Protein AF-A0A5R8MUZ3-F1 (afdb_monomer)

Solvent-accessible surface area (backbone atoms only — not comparable to full-atom values): 8030 Å² total; per-residue (Å²): 140,85,87,81,70,66,82,86,53,92,78,85,87,86,81,86,70,59,70,48,75,55,84,57,86,85,48,91,70,44,59,47,67,57,62,48,91,52,34,46,80,94,51,94,53,44,46,65,59,41,50,53,37,4,41,38,39,77,76,56,85,35,52,52,65,53,35,12,62,77,68,73,48,57,52,72,60,24,48,54,25,28,53,57,45,48,62,73,76,48,69,98,63,80,80,90,66,99,71,84,84,82,83,76,86,74,86,73,81,91,78,89,76,87,74,88,79,89,77,129

Sequence (120 aa):
MFRAAGGGRRCALRWRKRRWCCDQTSCPRRTFTEQVPQIPARSRLTLRLRQAAGAVVGDGRRTVIQSARDHGVSWPIVSAAFIEHARRVLPAQPEPVTVLGIDEVRRGRPRWVLEESTGT

Secondary structure (DSSP, 8-state):
-----STTSPPP------EEE---TT-SS-EEE--BTTB-TT-SS-HHHHHHHHHHHHTS---HHHHHHHHT--HHHHHHHHHHHHHHHS-SSPPP-SS--------S-------TT---

Radius of gyration: 23.83 Å; Cα contacts (8 Å, |Δi|>4): 86; chains: 1; bounding box: 67×30×65 Å

Structure (mmCIF, N/CA/C/O backbone):
data_AF-A0A5R8MUZ3-F1
#
_entry.id   AF-A0A5R8MUZ3-F1
#
loop_
_atom_site.group_PDB
_atom_site.id
_atom_site.type_symbol
_atom_site.label_atom_id
_atom_site.label_alt_id
_atom_site.label_comp_id
_atom_site.label_asym_id
_atom_site.label_entity_id
_atom_site.label_seq_id
_atom_site.pdbx_PDB_ins_code
_atom_site.Cartn_x
_atom_site.Cartn_y
_atom_site.Cartn_z
_atom_site.occupancy
_atom_site.B_iso_or_equiv
_atom_site.auth_seq_id
_atom_site.auth_comp_id
_atom_site.auth_asym_id
_atom_site.auth_atom_id
_atom_site.pdbx_PDB_model_num
ATOM 1 N N . MET A 1 1 ? -5.362 -11.011 -15.234 1.00 32.69 1 MET A N 1
ATOM 2 C CA . MET A 1 1 ? -6.787 -10.615 -15.295 1.00 32.69 1 MET A CA 1
ATOM 3 C C . MET A 1 1 ? -7.310 -10.492 -13.867 1.00 32.69 1 MET A C 1
ATOM 5 O O . MET A 1 1 ? -7.612 -11.499 -13.255 1.00 32.69 1 MET A O 1
ATOM 9 N N . PHE A 1 2 ? -7.361 -9.283 -13.305 1.00 26.05 2 PHE A N 1
ATOM 10 C CA . PHE A 1 2 ? -8.095 -8.999 -12.065 1.00 26.05 2 PHE A CA 1
ATOM 11 C C . PHE A 1 2 ? -9.031 -7.829 -12.365 1.00 26.05 2 PHE A C 1
ATOM 13 O O . PHE A 1 2 ? -8.669 -6.660 -12.257 1.00 26.05 2 PHE A O 1
ATOM 20 N N . ARG A 1 3 ? -10.233 -8.156 -12.846 1.00 34.56 3 ARG A N 1
ATOM 21 C CA . ARG A 1 3 ? -11.354 -7.218 -12.887 1.00 34.56 3 ARG A CA 1
ATOM 22 C C . ARG A 1 3 ? -12.052 -7.314 -11.537 1.00 34.56 3 ARG A C 1
ATOM 24 O O . ARG A 1 3 ? -12.675 -8.322 -11.239 1.00 34.56 3 ARG A O 1
ATOM 31 N N . ALA A 1 4 ? -11.985 -6.251 -10.752 1.00 36.56 4 ALA A N 1
ATOM 32 C CA . ALA A 1 4 ? -12.953 -6.004 -9.693 1.00 36.56 4 ALA A CA 1
ATOM 33 C C . ALA A 1 4 ? -13.516 -4.595 -9.884 1.00 36.56 4 ALA A C 1
ATOM 35 O O . ALA A 1 4 ? -13.290 -3.693 -9.085 1.00 36.56 4 ALA A O 1
ATOM 36 N N . ALA A 1 5 ? -14.239 -4.406 -10.987 1.00 41.03 5 ALA A N 1
ATOM 37 C CA . ALA A 1 5 ? -15.201 -3.325 -11.080 1.00 41.03 5 ALA A CA 1
ATOM 38 C C . ALA A 1 5 ? -16.470 -3.806 -10.371 1.00 41.03 5 ALA A C 1
ATOM 40 O O . ALA A 1 5 ? -17.264 -4.549 -10.942 1.00 41.03 5 ALA A O 1
ATOM 41 N N . GLY A 1 6 ? -16.673 -3.387 -9.124 1.00 42.16 6 GLY A N 1
ATOM 42 C CA . GLY A 1 6 ? -18.030 -3.303 -8.597 1.00 42.16 6 GLY A CA 1
ATOM 43 C C . GLY A 1 6 ? -18.767 -2.231 -9.399 1.00 42.16 6 GLY A C 1
ATOM 44 O O . GLY A 1 6 ? -18.642 -1.054 -9.091 1.00 42.16 6 GLY A O 1
ATOM 45 N N . GLY A 1 7 ? -19.424 -2.614 -10.498 1.00 49.81 7 GLY A N 1
ATOM 46 C CA . GLY A 1 7 ? -20.367 -1.782 -11.260 1.00 49.81 7 GLY A CA 1
ATOM 47 C C . GLY A 1 7 ? -19.915 -0.367 -11.657 1.00 49.81 7 GLY A C 1
ATOM 48 O O . GLY A 1 7 ? -20.774 0.493 -11.806 1.00 49.81 7 GLY A O 1
ATOM 49 N N . GLY A 1 8 ? -18.608 -0.078 -11.750 1.00 59.62 8 GLY A N 1
ATOM 50 C CA . GLY A 1 8 ? -18.061 1.249 -12.090 1.00 59.62 8 GLY A CA 1
ATOM 51 C C . GLY A 1 8 ? -18.439 2.394 -11.134 1.00 59.62 8 GLY A C 1
ATOM 52 O O . GLY A 1 8 ? -18.085 3.546 -11.381 1.00 59.62 8 GLY A O 1
ATOM 53 N N . ARG A 1 9 ? -19.157 2.108 -10.044 1.00 67.38 9 ARG A N 1
ATOM 54 C CA . ARG A 1 9 ? -19.710 3.109 -9.131 1.00 67.38 9 ARG A CA 1
ATOM 55 C C . ARG A 1 9 ? -18.913 3.114 -7.840 1.00 67.38 9 ARG A C 1
ATOM 57 O O . ARG A 1 9 ? -18.638 2.072 -7.254 1.00 67.38 9 ARG A O 1
ATOM 64 N N . ARG A 1 10 ? -18.577 4.313 -7.365 1.00 69.62 10 ARG A N 1
ATOM 65 C CA . ARG A 1 10 ? -17.966 4.488 -6.045 1.00 69.62 10 ARG A CA 1
ATOM 66 C C . ARG A 1 10 ? -18.929 3.975 -4.973 1.00 69.62 10 ARG A C 1
ATOM 68 O O . ARG A 1 10 ? -20.033 4.497 -4.832 1.00 69.62 10 ARG A O 1
ATOM 75 N N . CYS A 1 11 ? -18.499 2.971 -4.216 1.00 76.00 11 CYS A N 1
ATOM 76 C CA . CYS A 1 11 ? -19.236 2.452 -3.068 1.00 76.00 11 CYS A CA 1
ATOM 77 C C . CYS A 1 11 ? -18.677 3.055 -1.776 1.00 76.00 11 CYS A C 1
ATOM 79 O O . CYS A 1 11 ? -17.473 2.995 -1.527 1.00 76.00 11 CYS A O 1
ATOM 81 N N . ALA A 1 12 ? -19.555 3.596 -0.933 1.00 81.62 12 ALA A N 1
ATOM 82 C CA . ALA A 1 12 ? -19.202 4.022 0.415 1.00 81.62 12 ALA A CA 1
ATOM 83 C C . ALA A 1 12 ? -19.572 2.918 1.413 1.00 81.62 12 ALA A C 1
ATOM 85 O O . ALA A 1 12 ? -20.747 2.605 1.593 1.00 81.62 12 ALA A O 1
ATOM 86 N N . LEU A 1 13 ? -18.574 2.344 2.086 1.00 83.31 13 LEU A N 1
ATOM 87 C CA . LEU A 1 13 ? -18.808 1.444 3.212 1.00 83.31 13 LEU A CA 1
ATOM 88 C C . LEU A 1 13 ? -18.984 2.275 4.486 1.00 83.31 13 LEU A C 1
ATOM 90 O O . LEU A 1 13 ? -18.043 2.922 4.948 1.00 83.31 13 LEU A O 1
ATOM 94 N N . ARG A 1 14 ? -20.179 2.239 5.078 1.00 87.00 14 ARG A N 1
ATOM 95 C CA . ARG A 1 14 ? -20.422 2.790 6.416 1.00 87.00 14 ARG A CA 1
ATOM 96 C C . ARG A 1 14 ? -20.317 1.664 7.431 1.00 87.00 14 ARG A C 1
ATOM 98 O O . ARG A 1 14 ? -21.105 0.730 7.399 1.00 87.00 14 ARG A O 1
ATOM 105 N N . TRP A 1 15 ? -19.362 1.778 8.342 1.00 84.38 15 TRP A N 1
ATOM 106 C CA . TRP A 1 15 ? -19.168 0.820 9.423 1.00 84.38 15 TRP A CA 1
ATOM 107 C C . TRP A 1 15 ? -19.423 1.499 10.770 1.00 84.38 15 TRP A C 1
ATOM 109 O O . TRP A 1 15 ? -18.915 2.594 11.023 1.00 84.38 15 TRP A O 1
ATOM 119 N N . ARG A 1 16 ? -20.159 0.832 11.662 1.00 87.12 16 ARG A N 1
ATOM 120 C CA . ARG A 1 16 ? -20.340 1.240 13.062 1.00 87.12 16 ARG A CA 1
ATOM 121 C C . ARG A 1 16 ? -19.542 0.284 13.950 1.00 87.12 16 ARG A C 1
ATOM 123 O O . ARG A 1 16 ? -19.833 -0.900 13.962 1.00 87.12 16 ARG A O 1
ATOM 130 N N . LYS A 1 17 ? -18.517 0.788 14.649 1.00 85.44 17 LYS A N 1
ATOM 131 C CA . LYS A 1 17 ? -17.713 -0.002 15.602 1.00 85.44 17 LYS A CA 1
ATOM 132 C C . LYS A 1 17 ? -18.368 0.055 16.968 1.00 85.44 17 LYS A C 1
ATOM 134 O O . LYS A 1 17 ? -18.668 1.158 17.437 1.00 85.44 17 LYS A O 1
ATOM 139 N N . ARG A 1 18 ? -18.522 -1.089 17.631 1.00 89.38 18 ARG A N 1
ATOM 140 C CA . ARG A 1 18 ? -18.865 -1.081 19.054 1.00 89.38 18 ARG A CA 1
ATOM 141 C C . ARG A 1 18 ? -17.706 -0.485 19.859 1.00 89.38 18 ARG A C 1
ATOM 143 O O . ARG A 1 18 ? -16.536 -0.748 19.576 1.00 89.38 18 ARG A O 1
ATOM 150 N N . ARG A 1 19 ? -18.033 0.343 20.851 1.00 91.69 19 ARG A N 1
ATOM 151 C CA . ARG A 1 19 ? -17.095 0.797 21.881 1.00 91.69 19 ARG A CA 1
ATOM 152 C C . ARG A 1 19 ? -17.515 0.160 23.199 1.00 91.69 19 ARG A C 1
ATOM 154 O O . ARG A 1 19 ? -18.660 0.326 23.599 1.00 91.69 19 ARG A O 1
ATOM 161 N N . TRP A 1 20 ? -16.602 -0.546 23.847 1.00 91.94 20 TRP A N 1
ATOM 162 C CA . TRP A 1 20 ? -16.791 -1.080 25.194 1.00 91.94 20 TRP A CA 1
ATOM 163 C C . TRP A 1 20 ? -16.068 -0.202 26.209 1.00 91.94 20 TRP A C 1
ATOM 165 O O . TRP A 1 20 ? -15.057 0.432 25.884 1.00 91.94 20 TRP A O 1
ATOM 175 N N . CYS A 1 21 ? -16.573 -0.189 27.435 1.00 94.12 21 CYS A N 1
ATOM 176 C CA . CYS A 1 21 ? -15.907 0.363 28.605 1.00 94.12 21 CYS A CA 1
ATOM 177 C C . CYS A 1 21 ? -15.506 -0.777 29.547 1.00 94.12 21 CYS A C 1
ATOM 179 O O . CYS A 1 21 ? -16.222 -1.766 29.662 1.00 94.12 21 CYS A O 1
ATOM 181 N N . CYS A 1 22 ? -14.347 -0.635 30.183 1.00 94.88 22 CYS A N 1
ATOM 182 C CA . CYS A 1 22 ? -13.966 -1.426 31.344 1.00 94.88 22 CYS A CA 1
ATOM 183 C C . CYS A 1 22 ? -14.207 -0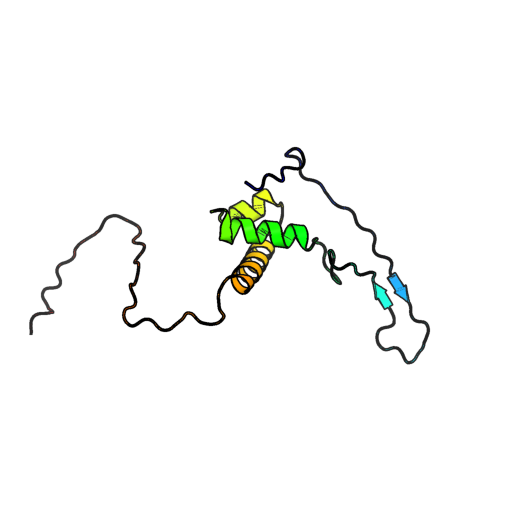.560 32.578 1.00 94.88 22 CYS A C 1
ATOM 185 O O . CYS A 1 22 ? -13.783 0.598 32.625 1.00 94.88 22 CYS A O 1
ATOM 187 N N . ASP A 1 23 ? -14.937 -1.119 33.525 1.00 95.44 23 ASP A N 1
ATOM 188 C CA . ASP A 1 23 ? -15.329 -0.530 34.803 1.00 95.44 23 ASP A CA 1
ATOM 189 C C . ASP A 1 23 ? -14.268 -0.713 35.899 1.00 95.44 23 ASP A C 1
ATOM 191 O O . ASP A 1 23 ? -14.302 -0.023 36.915 1.00 95.44 23 ASP A O 1
ATOM 195 N N . GLN A 1 24 ? -13.278 -1.576 35.677 1.00 96.56 24 GLN A N 1
ATOM 196 C CA . GLN A 1 24 ? -12.190 -1.803 36.618 1.00 96.56 24 GLN A CA 1
ATOM 197 C C . GLN A 1 24 ? -11.274 -0.574 36.741 1.00 96.56 24 GLN A C 1
ATOM 199 O O . GLN A 1 24 ? -10.640 -0.140 35.775 1.00 96.56 24 GLN A O 1
ATOM 204 N N . THR A 1 25 ? -11.146 -0.049 37.961 1.00 93.06 25 THR A N 1
ATOM 205 C CA . THR A 1 25 ? -10.373 1.168 38.278 1.00 93.06 25 THR A CA 1
ATOM 206 C C . THR A 1 25 ? -8.882 1.048 37.973 1.00 93.06 25 THR A C 1
ATOM 208 O O . THR A 1 25 ? -8.250 2.042 37.625 1.00 93.06 25 THR A O 1
ATOM 211 N N . SER A 1 26 ? -8.320 -0.161 38.040 1.00 95.50 26 SER A N 1
ATOM 212 C CA . SER A 1 26 ? -6.914 -0.422 37.712 1.00 95.50 26 SER A CA 1
ATOM 213 C C . SER A 1 26 ? -6.629 -0.532 36.210 1.00 95.50 26 SER A C 1
ATOM 215 O O . SER A 1 26 ? -5.468 -0.631 35.823 1.00 95.50 26 SER A O 1
ATOM 217 N N . CYS A 1 27 ? -7.646 -0.510 35.337 1.00 95.25 27 CYS A N 1
ATOM 218 C CA . CYS A 1 27 ? -7.444 -0.614 33.893 1.00 95.25 27 CYS A CA 1
ATOM 219 C C . CYS A 1 27 ? -6.999 0.738 33.293 1.00 95.25 27 CYS A C 1
ATOM 221 O O . CYS A 1 27 ? -7.828 1.643 33.154 1.00 95.25 27 CYS A O 1
ATOM 223 N N . PRO A 1 28 ? -5.751 0.889 32.805 1.00 93.44 28 PRO A N 1
ATOM 224 C CA . PRO A 1 28 ? -5.286 2.163 32.244 1.00 93.44 28 PRO A CA 1
ATOM 225 C C . PRO A 1 28 ? -5.970 2.517 30.913 1.00 93.44 28 PRO A C 1
ATOM 227 O O . PRO A 1 28 ? -5.991 3.673 30.497 1.00 93.44 28 PRO A O 1
ATOM 230 N N . ARG A 1 29 ? -6.534 1.524 30.212 1.00 92.50 29 ARG A N 1
ATOM 231 C CA . ARG A 1 29 ? -7.093 1.700 28.866 1.00 92.50 29 ARG A CA 1
ATOM 232 C C . ARG A 1 29 ? -8.528 2.221 28.871 1.00 92.50 29 ARG A C 1
ATOM 234 O O . ARG A 1 29 ? -8.871 2.992 27.975 1.00 92.50 29 ARG A O 1
ATOM 241 N N . ARG A 1 30 ? -9.345 1.807 29.853 1.00 93.75 30 ARG A N 1
ATOM 242 C CA . ARG A 1 30 ? -10.758 2.176 30.11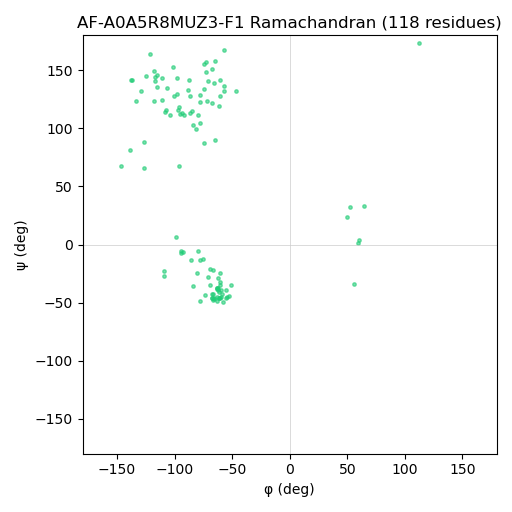6 1.00 93.75 30 ARG A CA 1
ATOM 243 C C . ARG A 1 30 ? -11.772 1.952 28.991 1.00 93.75 30 ARG A C 1
ATOM 245 O O . ARG A 1 30 ? -12.923 1.645 29.273 1.00 93.75 30 ARG A O 1
ATOM 252 N N . THR A 1 31 ? -11.400 2.111 27.722 1.00 92.12 31 THR A N 1
ATOM 253 C CA . THR A 1 31 ? -12.284 1.922 26.574 1.00 92.12 31 THR A CA 1
ATOM 254 C C . THR A 1 31 ? -11.611 1.162 25.441 1.00 92.12 31 THR A C 1
ATOM 256 O O . THR A 1 31 ? -10.439 1.365 25.117 1.00 92.12 31 THR A O 1
ATOM 259 N N . PHE A 1 32 ? -12.390 0.294 24.809 1.00 89.00 32 PHE A N 1
ATOM 260 C CA . PHE A 1 32 ? -11.965 -0.578 23.724 1.00 89.00 32 PHE A CA 1
ATOM 261 C C . PHE A 1 32 ? -12.887 -0.344 22.538 1.00 89.00 32 PHE A C 1
ATOM 263 O O . PHE A 1 32 ? -14.070 -0.068 22.710 1.00 89.00 32 PHE A O 1
ATOM 270 N N . THR A 1 33 ? -12.353 -0.424 21.327 1.00 88.94 33 THR A N 1
ATOM 271 C CA . THR A 1 33 ? -13.159 -0.348 20.105 1.00 88.94 33 THR A CA 1
ATOM 272 C C . THR A 1 33 ? -13.044 -1.654 19.357 1.00 88.94 33 THR A C 1
ATOM 274 O O . THR A 1 33 ? -11.980 -2.272 19.356 1.00 88.94 33 THR A O 1
ATOM 277 N N . GLU A 1 34 ? -14.145 -2.053 18.735 1.00 87.44 34 GLU A N 1
ATOM 278 C CA . GLU A 1 34 ? -14.220 -3.230 17.885 1.00 87.44 34 GLU A CA 1
ATOM 279 C C . GLU A 1 34 ? -13.205 -3.145 16.755 1.00 87.44 34 GLU A C 1
ATOM 281 O O . GLU A 1 34 ? -13.063 -2.120 16.076 1.00 87.44 34 GLU A O 1
ATOM 286 N N . GLN A 1 35 ? -12.484 -4.245 16.578 1.00 88.25 35 GLN A N 1
ATOM 287 C CA . GLN A 1 35 ? -11.501 -4.406 15.529 1.00 88.25 35 GLN A CA 1
ATOM 288 C C . GLN A 1 35 ? -11.794 -5.705 14.814 1.00 88.25 35 GLN A C 1
ATOM 290 O O . GLN A 1 35 ? -11.956 -6.751 15.432 1.00 88.25 35 GLN A O 1
ATOM 295 N N . VAL A 1 36 ? -11.818 -5.613 13.496 1.00 89.38 36 VAL A N 1
ATOM 296 C CA . VAL A 1 36 ? -11.791 -6.771 12.618 1.00 89.38 36 VAL A CA 1
ATOM 297 C C . VAL A 1 36 ? -10.516 -6.671 11.789 1.00 89.38 36 VAL A C 1
ATOM 299 O O . VAL A 1 36 ? -10.095 -5.547 11.493 1.00 89.38 36 VAL A O 1
ATOM 302 N N . PRO A 1 37 ? -9.897 -7.790 11.376 1.00 89.56 37 PRO A N 1
ATOM 303 C CA . PRO A 1 37 ? -8.635 -7.758 10.632 1.00 89.56 37 PRO A CA 1
ATOM 304 C C . PRO A 1 37 ? -8.659 -6.822 9.412 1.00 89.56 37 PRO A C 1
ATOM 306 O O . PRO A 1 37 ? -7.690 -6.126 9.123 1.00 89.56 37 PRO A O 1
ATOM 309 N N . GLN A 1 38 ? -9.807 -6.727 8.732 1.00 90.88 38 GLN A N 1
ATOM 310 C CA . GLN A 1 38 ? -9.986 -5.859 7.566 1.00 90.88 38 GLN A CA 1
ATOM 311 C C . GLN A 1 38 ? -10.182 -4.372 7.894 1.00 90.88 38 GLN A C 1
ATOM 313 O O . GLN A 1 38 ? -10.106 -3.546 6.987 1.00 90.88 38 GLN A O 1
ATOM 318 N N . ILE A 1 39 ? -10.438 -3.996 9.148 1.00 89.31 39 ILE A N 1
ATOM 319 C CA . ILE A 1 39 ? -10.603 -2.600 9.575 1.00 89.31 39 ILE A CA 1
ATOM 320 C C . ILE A 1 39 ? -9.892 -2.401 10.925 1.00 89.31 39 ILE A C 1
ATOM 322 O O . ILE A 1 39 ? -10.552 -2.378 11.973 1.00 89.31 39 ILE A O 1
ATOM 326 N N . PRO A 1 40 ? -8.559 -2.206 10.911 1.00 83.38 40 PRO A N 1
ATOM 327 C CA . PRO A 1 40 ? -7.761 -2.055 12.125 1.00 83.38 40 PRO A CA 1
ATOM 328 C C . PRO A 1 40 ? -8.219 -0.908 13.036 1.00 83.38 40 PRO A C 1
ATOM 330 O O . PRO A 1 40 ? -9.006 -0.028 12.647 1.00 83.38 40 PRO A O 1
ATOM 333 N N . ALA A 1 41 ? -7.692 -0.894 14.263 1.00 83.81 41 ALA A N 1
ATOM 334 C CA . ALA A 1 41 ? -7.917 0.176 15.232 1.00 83.81 41 ALA A CA 1
ATOM 335 C C . ALA A 1 41 ? -7.745 1.560 14.591 1.00 83.81 41 ALA A C 1
ATOM 337 O O . ALA A 1 41 ? -6.755 1.816 13.910 1.00 83.81 41 ALA A O 1
ATOM 338 N N . ARG A 1 42 ? -8.706 2.464 14.824 1.00 80.25 42 ARG A N 1
ATOM 339 C CA . ARG A 1 42 ? -8.688 3.859 14.332 1.00 80.25 42 ARG A CA 1
ATOM 340 C C . ARG A 1 42 ? -8.624 4.032 12.802 1.00 80.25 42 ARG A C 1
ATOM 342 O O . ARG A 1 42 ? -8.641 5.165 12.330 1.00 80.25 42 ARG A O 1
ATOM 349 N N . SER A 1 43 ? -8.613 2.953 12.014 1.00 87.31 43 SER A N 1
ATOM 350 C CA . SER A 1 43 ? -8.632 3.050 10.555 1.00 87.31 43 SER A CA 1
ATOM 351 C C . SER A 1 43 ? -10.020 3.435 10.050 1.00 87.31 43 SER A C 1
ATOM 353 O O . SER A 1 43 ? -11.029 2.849 10.454 1.00 87.31 43 SER A O 1
ATOM 355 N N . ARG A 1 44 ? -10.046 4.395 9.122 1.00 87.94 44 ARG A N 1
ATOM 356 C CA . ARG A 1 44 ? -11.224 4.765 8.318 1.00 87.94 44 ARG A CA 1
ATOM 357 C C . ARG A 1 44 ? -11.277 4.024 6.980 1.00 87.94 44 ARG A C 1
ATOM 359 O O . ARG A 1 44 ? -12.248 4.166 6.248 1.00 87.94 44 ARG A O 1
ATOM 366 N N . LEU A 1 45 ? -10.232 3.264 6.655 1.00 90.81 45 LEU A N 1
ATOM 367 C CA . LEU A 1 45 ? -10.105 2.513 5.412 1.00 90.81 45 LEU A CA 1
ATOM 368 C C . LEU A 1 45 ? -10.081 1.021 5.703 1.00 90.81 45 LEU A C 1
ATOM 370 O O . LEU A 1 45 ? -9.510 0.582 6.706 1.00 90.81 45 LEU A O 1
ATOM 374 N N . THR A 1 46 ? -10.648 0.247 4.786 1.00 92.50 46 THR A N 1
ATOM 375 C CA . THR A 1 46 ? -10.459 -1.198 4.806 1.00 92.50 46 THR A CA 1
ATOM 376 C C . THR A 1 46 ? -9.039 -1.540 4.360 1.00 92.50 46 THR A C 1
ATOM 378 O O . THR A 1 46 ? -8.443 -0.848 3.526 1.00 92.50 46 THR A O 1
ATOM 381 N N . LEU A 1 47 ? -8.491 -2.624 4.903 1.00 94.19 47 LEU A N 1
ATOM 382 C CA . LEU A 1 47 ? -7.202 -3.156 4.479 1.00 94.19 47 LEU A CA 1
ATOM 383 C C . LEU A 1 47 ? -7.260 -3.558 2.999 1.00 94.19 47 LEU A C 1
ATOM 385 O O . LEU A 1 47 ? -6.362 -3.188 2.249 1.00 94.19 47 LEU A O 1
ATOM 389 N N . ARG A 1 48 ? -8.362 -4.173 2.552 1.00 94.69 48 ARG A N 1
ATOM 390 C CA . ARG A 1 48 ? -8.609 -4.474 1.133 1.00 94.69 48 ARG A CA 1
ATOM 391 C C . ARG A 1 48 ? -8.501 -3.245 0.218 1.00 94.69 48 ARG A C 1
ATOM 393 O O . ARG A 1 48 ? -7.859 -3.333 -0.823 1.00 94.69 48 ARG A O 1
ATOM 400 N N . LEU A 1 49 ? -9.092 -2.103 0.593 1.00 94.56 49 LEU A N 1
ATOM 401 C CA . LEU A 1 49 ? -8.985 -0.864 -0.193 1.00 94.56 49 LEU A CA 1
ATOM 402 C C . LEU A 1 49 ? -7.535 -0.375 -0.262 1.00 94.56 49 LEU A C 1
ATOM 404 O O . LEU A 1 49 ? -7.056 -0.024 -1.337 1.00 94.56 49 LEU A O 1
ATOM 408 N N . ARG A 1 50 ? -6.822 -0.383 0.873 1.00 95.69 50 ARG A N 1
ATOM 409 C CA . ARG A 1 50 ? -5.404 0.007 0.916 1.00 95.69 50 ARG A CA 1
ATOM 410 C C . ARG A 1 50 ? -4.546 -0.913 0.046 1.00 95.69 50 ARG A C 1
ATOM 412 O O . ARG A 1 50 ? -3.739 -0.424 -0.733 1.00 95.69 50 ARG A O 1
ATOM 419 N N . GLN A 1 51 ? -4.739 -2.226 0.147 1.00 96.00 51 GLN A N 1
ATOM 420 C CA . GLN A 1 51 ? -4.010 -3.218 -0.645 1.00 96.00 51 GLN A CA 1
ATOM 421 C C . GLN A 1 51 ? -4.247 -3.029 -2.146 1.00 96.00 51 GLN A C 1
ATOM 423 O O . GLN A 1 51 ? -3.277 -2.993 -2.898 1.00 96.00 51 GLN A O 1
ATOM 428 N N . ALA A 1 52 ? -5.502 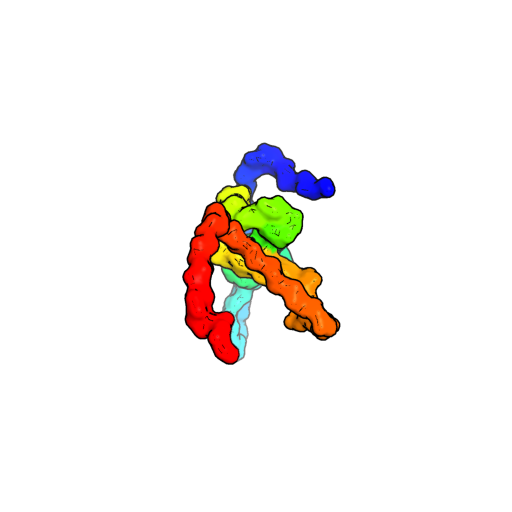-2.840 -2.568 1.00 95.62 52 ALA A N 1
ATOM 429 C CA . ALA A 1 52 ? -5.839 -2.590 -3.968 1.00 95.62 52 ALA A CA 1
ATOM 430 C C . ALA A 1 52 ? -5.184 -1.304 -4.498 1.00 95.62 52 ALA A C 1
ATOM 432 O O . ALA A 1 52 ? -4.561 -1.328 -5.558 1.00 95.62 52 ALA A O 1
ATOM 433 N N . ALA A 1 53 ? -5.248 -0.211 -3.728 1.00 96.44 53 ALA A N 1
ATOM 434 C CA . ALA A 1 53 ? -4.661 1.070 -4.117 1.00 96.44 53 ALA A CA 1
ATOM 435 C C . ALA A 1 53 ? -3.131 1.006 -4.283 1.00 96.44 53 ALA A C 1
ATOM 437 O O . ALA A 1 53 ? -2.593 1.640 -5.191 1.00 96.44 53 ALA A O 1
ATOM 438 N N . GLY A 1 54 ? -2.433 0.241 -3.435 1.00 97.38 54 GLY A N 1
ATOM 439 C CA . GLY A 1 54 ? -0.987 0.024 -3.551 1.00 97.38 54 GLY A CA 1
ATOM 440 C C . GLY A 1 54 ? -0.608 -0.913 -4.702 1.00 97.38 54 GLY A C 1
ATOM 441 O O . GLY A 1 54 ? 0.305 -0.605 -5.464 1.00 97.38 54 GLY A O 1
ATOM 442 N N . ALA A 1 55 ? -1.338 -2.020 -4.869 1.00 96.69 55 ALA A N 1
ATOM 443 C CA . ALA A 1 55 ? -1.040 -3.031 -5.886 1.00 96.69 55 ALA A CA 1
ATOM 444 C C . ALA A 1 55 ? -1.157 -2.489 -7.316 1.00 96.69 55 ALA A C 1
ATOM 446 O O . ALA A 1 55 ? -0.319 -2.783 -8.156 1.00 96.69 55 ALA A O 1
ATOM 447 N N . VAL A 1 56 ? -2.137 -1.626 -7.613 1.00 96.31 56 VAL A N 1
ATOM 448 C CA . VAL A 1 56 ? -2.236 -1.038 -8.964 1.00 96.31 56 VAL A CA 1
ATOM 449 C C . VAL A 1 56 ? -1.067 -0.106 -9.308 1.00 96.31 56 VAL A C 1
ATOM 451 O O . VAL A 1 56 ? -0.805 0.118 -10.489 1.00 96.31 56 VAL A O 1
ATOM 454 N N . VAL A 1 57 ? -0.370 0.435 -8.304 1.00 97.00 57 VAL A N 1
ATOM 455 C CA . VAL A 1 57 ? 0.853 1.220 -8.519 1.00 97.00 57 VAL A CA 1
ATOM 456 C C . VAL A 1 57 ? 2.032 0.287 -8.790 1.00 97.00 57 VAL A C 1
ATOM 458 O O . VAL A 1 57 ? 2.728 0.493 -9.777 1.00 97.00 57 VAL A O 1
ATOM 461 N N . GLY A 1 58 ? 2.218 -0.747 -7.960 1.00 94.62 58 GLY A N 1
ATOM 462 C CA . GLY A 1 58 ? 3.314 -1.715 -8.112 1.00 94.62 58 GLY A CA 1
ATOM 463 C C . GLY A 1 58 ? 3.207 -2.571 -9.375 1.00 94.62 58 GLY A C 1
ATOM 464 O O . GLY A 1 58 ? 4.162 -2.662 -10.138 1.00 94.62 58 GLY A O 1
ATOM 465 N N . ASP A 1 59 ? 2.020 -3.112 -9.643 1.00 94.25 59 ASP A N 1
ATOM 466 C CA . ASP A 1 59 ? 1.804 -4.122 -10.688 1.00 94.25 59 ASP A CA 1
ATOM 467 C C . ASP A 1 59 ? 1.024 -3.574 -11.896 1.00 94.25 59 ASP A C 1
ATOM 469 O O . ASP A 1 59 ? 1.062 -4.118 -13.001 1.00 94.25 59 ASP A O 1
ATOM 473 N N . GLY A 1 60 ? 0.254 -2.500 -11.695 1.00 90.25 60 GLY A N 1
ATOM 474 C CA . GLY A 1 60 ? -0.777 -2.044 -12.635 1.00 90.25 60 GLY A CA 1
ATOM 475 C C . GLY A 1 60 ? -0.372 -0.902 -13.568 1.00 90.25 60 GLY A C 1
ATOM 476 O O . GLY A 1 60 ? -1.235 -0.379 -14.280 1.00 90.25 60 GLY A O 1
ATOM 477 N N . ARG A 1 61 ? 0.904 -0.483 -13.569 1.00 90.06 61 ARG A N 1
ATOM 478 C CA . ARG A 1 61 ? 1.412 0.678 -14.336 1.00 90.06 61 ARG A CA 1
ATOM 479 C C . ARG A 1 61 ? 0.603 1.963 -14.096 1.00 90.06 61 ARG A C 1
ATOM 481 O O . ARG A 1 61 ? 0.413 2.769 -15.009 1.00 90.06 61 ARG A O 1
ATOM 488 N N . ARG A 1 62 ? 0.064 2.149 -12.889 1.00 95.25 62 ARG A N 1
ATOM 489 C CA . ARG A 1 62 ? -0.620 3.389 -12.494 1.00 95.25 62 ARG A CA 1
ATOM 490 C C . ARG A 1 62 ? 0.320 4.278 -11.707 1.00 95.25 62 ARG A C 1
ATOM 492 O O . ARG A 1 62 ? 1.091 3.810 -10.877 1.00 95.25 62 ARG A O 1
ATOM 499 N N . THR A 1 63 ? 0.199 5.585 -11.910 1.00 97.38 63 THR A N 1
ATOM 500 C CA . THR A 1 63 ? 0.848 6.539 -11.007 1.00 97.38 63 THR A CA 1
ATOM 501 C C . THR A 1 63 ? 0.110 6.581 -9.668 1.00 97.38 63 THR A C 1
ATOM 503 O O . THR A 1 63 ? -1.091 6.305 -9.590 1.00 97.38 63 THR A O 1
ATOM 506 N N . VAL A 1 64 ? 0.799 7.000 -8.604 1.00 97.88 64 VAL A N 1
ATOM 507 C CA . VAL A 1 64 ? 0.186 7.190 -7.275 1.00 97.88 64 VAL A CA 1
ATOM 508 C C . VAL A 1 64 ? -1.016 8.145 -7.349 1.00 97.88 64 VAL A C 1
ATOM 510 O O . VAL A 1 64 ? -2.048 7.893 -6.733 1.00 97.88 64 VAL A O 1
ATOM 513 N N . ILE A 1 65 ? -0.918 9.213 -8.152 1.00 98.00 65 ILE A N 1
ATOM 514 C CA . ILE A 1 65 ? -2.005 10.188 -8.348 1.00 98.00 65 ILE A CA 1
ATOM 515 C C . ILE A 1 65 ? -3.201 9.553 -9.067 1.00 98.00 65 ILE A C 1
ATOM 517 O O . ILE A 1 65 ? -4.342 9.803 -8.680 1.00 98.00 65 ILE A O 1
ATOM 521 N N . GLN A 1 66 ? -2.968 8.740 -10.101 1.00 97.06 66 GLN A N 1
ATOM 522 C CA . GLN A 1 66 ? -4.052 8.026 -10.784 1.00 97.06 66 GLN A CA 1
ATOM 523 C C . GLN A 1 66 ? -4.747 7.052 -9.832 1.00 97.06 66 GLN A C 1
ATOM 525 O O . GLN A 1 66 ? -5.961 7.124 -9.684 1.00 97.06 66 GLN A O 1
ATOM 530 N N . SER A 1 67 ? -3.988 6.231 -9.101 1.00 97.31 67 SER A N 1
ATOM 531 C CA . SER A 1 67 ? -4.560 5.298 -8.122 1.00 97.31 67 SER A CA 1
ATOM 532 C C . SER A 1 67 ? -5.362 6.018 -7.027 1.00 97.31 67 SER A C 1
ATOM 534 O O . SER A 1 67 ? -6.449 5.565 -6.665 1.00 97.31 67 SER A O 1
ATOM 536 N N . ALA A 1 68 ? -4.888 7.176 -6.554 1.00 96.81 68 ALA A N 1
ATOM 537 C CA . ALA A 1 68 ? -5.606 8.016 -5.595 1.00 96.81 68 ALA A CA 1
ATOM 538 C C . ALA A 1 68 ? -6.972 8.475 -6.132 1.00 96.81 68 ALA A C 1
ATOM 540 O O . ALA A 1 68 ? -7.980 8.368 -5.430 1.00 96.81 68 ALA A O 1
ATOM 541 N N . ARG A 1 69 ? -7.025 8.921 -7.395 1.00 95.12 69 ARG A N 1
ATOM 542 C CA . ARG A 1 69 ? -8.274 9.313 -8.070 1.00 95.12 69 ARG A CA 1
ATOM 543 C C . ARG A 1 69 ? -9.211 8.124 -8.273 1.00 95.12 69 ARG A C 1
ATOM 545 O O . ARG A 1 69 ? -10.391 8.233 -7.938 1.00 95.12 69 ARG A O 1
ATOM 552 N N . ASP A 1 70 ? -8.682 7.003 -8.755 1.00 93.31 70 ASP A N 1
ATOM 553 C CA . ASP A 1 70 ? -9.452 5.788 -9.044 1.00 93.31 70 ASP A CA 1
ATOM 554 C C . ASP A 1 70 ? -10.105 5.220 -7.770 1.00 93.31 70 ASP A C 1
ATOM 556 O O . ASP A 1 70 ? -11.264 4.804 -7.789 1.00 93.31 70 ASP A O 1
ATOM 560 N N . HIS A 1 71 ? -9.393 5.268 -6.639 1.00 92.62 71 HIS A N 1
ATOM 561 C CA . HIS A 1 71 ? -9.857 4.742 -5.350 1.00 92.62 71 HIS A CA 1
ATOM 562 C C . HIS A 1 71 ? -10.525 5.789 -4.443 1.00 92.62 71 HIS A C 1
ATOM 564 O O . HIS A 1 71 ? -11.034 5.434 -3.379 1.00 92.62 71 HIS A O 1
ATOM 570 N N . GLY A 1 72 ? -10.535 7.070 -4.829 1.00 93.25 72 GLY A N 1
ATOM 571 C CA . GLY A 1 72 ? -11.137 8.151 -4.041 1.00 93.25 72 GLY A CA 1
ATOM 572 C C . GLY A 1 72 ? -10.454 8.398 -2.690 1.00 93.25 72 GLY A C 1
ATOM 573 O O . GLY A 1 72 ? -11.120 8.749 -1.717 1.00 93.25 72 GLY A O 1
ATOM 574 N N . VAL A 1 73 ? -9.138 8.192 -2.611 1.00 93.88 73 VAL A N 1
ATOM 575 C CA . VAL A 1 73 ? -8.326 8.415 -1.402 1.00 93.88 73 VAL A CA 1
ATOM 576 C C . VAL A 1 73 ? -7.224 9.433 -1.680 1.00 93.88 73 VAL A C 1
ATOM 578 O O . VAL A 1 73 ? -6.915 9.735 -2.828 1.00 93.88 73 VAL A O 1
ATOM 581 N N . SER A 1 74 ? -6.620 9.994 -0.634 1.00 96.44 74 SER A N 1
ATOM 582 C CA . SER A 1 74 ? -5.558 10.984 -0.805 1.00 96.44 74 SER A CA 1
ATOM 583 C C . SER A 1 74 ? -4.236 10.346 -1.241 1.00 96.44 74 SER A C 1
ATOM 585 O O . SER A 1 74 ? -3.948 9.183 -0.951 1.00 96.44 74 SER A O 1
ATOM 587 N N . TRP A 1 75 ? -3.392 11.140 -1.900 1.00 97.75 75 TRP A N 1
ATOM 588 C CA . TRP A 1 75 ? -2.064 10.711 -2.340 1.00 97.75 75 TRP A CA 1
ATOM 589 C C . TRP A 1 75 ? -1.204 10.093 -1.216 1.00 97.75 75 TRP A C 1
ATOM 591 O O . TRP A 1 75 ? -0.661 9.011 -1.446 1.00 97.75 75 TRP A O 1
ATOM 601 N N . PRO A 1 76 ? -1.126 10.658 0.015 1.00 98.19 76 PRO A N 1
ATOM 602 C CA . PRO A 1 76 ? -0.322 10.064 1.090 1.00 98.19 76 PRO A CA 1
ATOM 603 C C . PRO A 1 76 ? -0.768 8.651 1.478 1.00 98.19 76 PRO A C 1
ATOM 605 O O . PRO A 1 7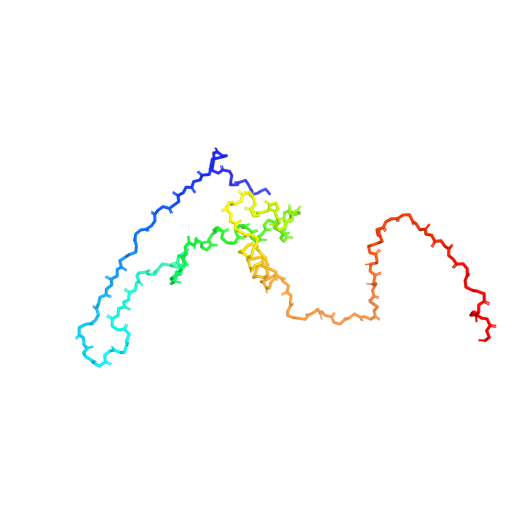6 ? 0.053 7.810 1.836 1.00 98.19 76 PRO A O 1
ATOM 608 N N . ILE A 1 77 ? -2.071 8.365 1.379 1.00 97.00 77 ILE A N 1
ATOM 609 C CA . ILE A 1 77 ? -2.624 7.041 1.679 1.00 97.00 77 ILE A CA 1
ATOM 610 C C . ILE A 1 77 ? -2.146 6.024 0.647 1.00 97.00 77 ILE A C 1
ATOM 612 O O . ILE A 1 77 ? -1.722 4.933 1.030 1.00 97.00 77 ILE A O 1
ATOM 616 N N . VAL A 1 78 ? -2.203 6.380 -0.638 1.00 98.19 78 VAL A N 1
ATOM 617 C CA . VAL A 1 78 ? -1.744 5.505 -1.724 1.00 98.19 78 VAL A CA 1
ATOM 618 C C . VAL A 1 78 ? -0.236 5.321 -1.673 1.00 98.19 78 VAL A C 1
ATOM 620 O O . VAL A 1 78 ? 0.222 4.194 -1.790 1.00 98.19 78 VAL A O 1
ATOM 623 N N . SER A 1 79 ? 0.528 6.388 -1.433 1.00 98.25 79 SER A N 1
ATOM 624 C CA . SER A 1 79 ? 1.988 6.313 -1.309 1.00 98.25 79 SER A CA 1
ATOM 625 C C . SER A 1 79 ? 2.406 5.351 -0.191 1.00 98.25 79 SER A C 1
ATOM 627 O O . SER A 1 79 ? 3.156 4.405 -0.427 1.00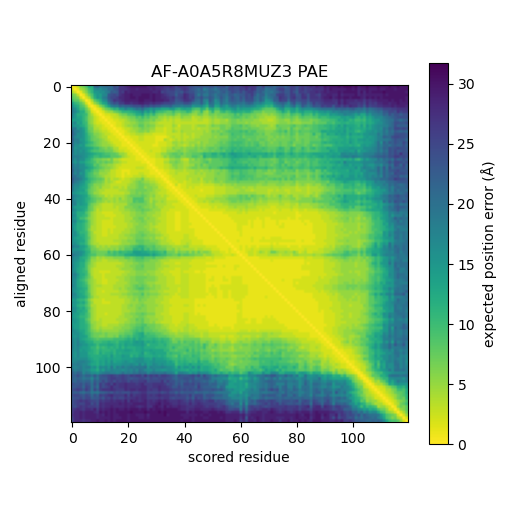 98.25 79 SER A O 1
ATOM 629 N N . ALA A 1 80 ? 1.816 5.484 1.002 1.00 97.81 80 ALA A N 1
ATOM 630 C CA . ALA A 1 80 ? 2.069 4.557 2.104 1.00 97.81 80 ALA A CA 1
ATOM 631 C C . ALA A 1 80 ? 1.625 3.117 1.786 1.00 97.81 80 ALA A C 1
ATOM 633 O O . ALA A 1 80 ? 2.287 2.160 2.182 1.00 97.81 80 ALA A O 1
ATOM 634 N N . ALA A 1 81 ? 0.503 2.943 1.083 1.00 97.19 81 ALA A N 1
ATOM 635 C CA . ALA A 1 81 ? 0.032 1.624 0.671 1.00 97.19 81 ALA A CA 1
ATOM 636 C C . ALA A 1 81 ? 0.929 0.976 -0.395 1.00 97.19 81 ALA A C 1
ATOM 638 O O . ALA A 1 81 ? 1.109 -0.240 -0.376 1.00 97.19 81 ALA A O 1
ATOM 639 N N . PHE A 1 82 ? 1.492 1.774 -1.301 1.00 97.81 82 PHE A N 1
ATOM 640 C CA . PHE A 1 82 ? 2.457 1.327 -2.295 1.00 97.81 82 PHE A CA 1
ATOM 641 C C . PHE A 1 82 ? 3.771 0.903 -1.635 1.00 97.81 82 PHE A C 1
ATOM 643 O O . PHE A 1 82 ? 4.238 -0.192 -1.916 1.00 97.81 82 PHE A O 1
ATOM 650 N N . ILE A 1 83 ? 4.312 1.693 -0.699 1.00 97.56 83 ILE A N 1
ATOM 651 C CA . ILE A 1 83 ? 5.511 1.316 0.072 1.00 97.56 83 ILE A CA 1
ATOM 652 C C . ILE A 1 83 ? 5.299 -0.028 0.780 1.00 97.56 83 ILE A C 1
ATOM 654 O O . ILE A 1 83 ? 6.145 -0.914 0.706 1.00 97.56 83 ILE A O 1
ATOM 658 N N . GLU A 1 84 ? 4.151 -0.201 1.434 1.00 96.38 84 GLU A N 1
ATOM 659 C CA . GLU A 1 84 ? 3.794 -1.456 2.099 1.00 96.38 84 GLU A CA 1
ATOM 660 C C . GLU A 1 84 ? 3.653 -2.626 1.114 1.00 96.38 84 GLU A C 1
ATOM 662 O O . GLU A 1 84 ? 4.034 -3.751 1.419 1.00 96.38 84 GLU A O 1
ATOM 667 N N . HIS A 1 85 ? 3.108 -2.382 -0.079 1.00 96.62 85 HIS A N 1
ATOM 668 C CA . HIS A 1 85 ? 3.037 -3.397 -1.124 1.00 96.62 85 HIS A CA 1
ATOM 669 C C . HIS A 1 85 ? 4.437 -3.776 -1.635 1.00 96.62 85 HIS A C 1
ATOM 671 O O . HIS A 1 85 ? 4.751 -4.962 -1.674 1.00 96.62 85 HIS A O 1
ATOM 677 N N . ALA A 1 86 ? 5.288 -2.793 -1.939 1.00 95.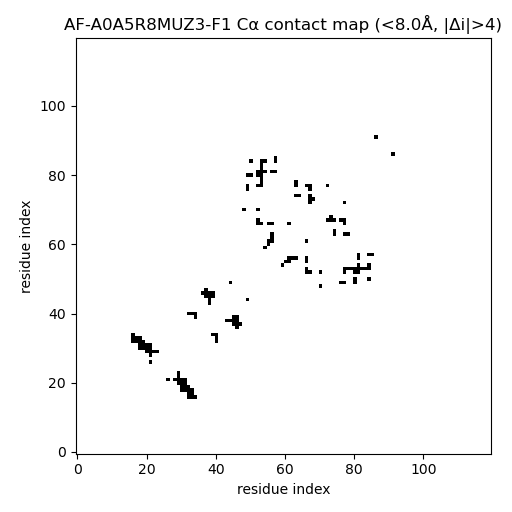50 86 ALA A N 1
ATOM 678 C CA . ALA A 1 86 ? 6.655 -3.000 -2.410 1.00 95.50 86 ALA A CA 1
ATOM 679 C C . ALA A 1 86 ? 7.495 -3.795 -1.397 1.00 95.50 86 ALA A C 1
ATOM 681 O O . ALA A 1 86 ? 8.165 -4.749 -1.775 1.00 95.50 86 ALA A O 1
ATOM 682 N N . ARG A 1 87 ? 7.385 -3.485 -0.098 1.00 95.62 87 ARG A N 1
ATOM 683 C CA . ARG A 1 87 ? 8.079 -4.219 0.979 1.00 95.62 87 ARG A CA 1
ATOM 684 C C . ARG A 1 87 ? 7.717 -5.700 1.076 1.00 95.62 87 ARG A C 1
ATOM 686 O O . ARG A 1 87 ? 8.497 -6.464 1.624 1.00 95.62 87 ARG A O 1
ATOM 693 N N . ARG A 1 88 ? 6.535 -6.106 0.602 1.00 93.44 88 ARG A N 1
ATOM 694 C CA . ARG A 1 88 ? 6.132 -7.521 0.616 1.00 93.44 88 ARG A CA 1
ATOM 695 C C . ARG A 1 88 ? 6.718 -8.327 -0.535 1.00 93.44 88 ARG A C 1
ATOM 697 O O . ARG A 1 88 ? 6.767 -9.545 -0.424 1.00 93.44 88 ARG A O 1
ATOM 704 N N . VAL A 1 89 ? 7.069 -7.672 -1.639 1.00 90.25 89 VAL A N 1
ATOM 705 C CA . VAL A 1 89 ? 7.495 -8.348 -2.875 1.00 90.25 89 VAL A CA 1
ATOM 706 C C . VAL A 1 89 ? 8.981 -8.167 -3.157 1.00 90.25 89 VAL A C 1
ATOM 708 O O . VAL A 1 89 ? 9.583 -9.023 -3.795 1.00 90.25 89 VAL A O 1
ATOM 711 N N . LEU A 1 90 ? 9.574 -7.070 -2.686 1.00 91.50 90 LEU A N 1
ATOM 712 C CA . LEU A 1 90 ? 11.000 -6.813 -2.812 1.00 91.50 90 LEU A CA 1
ATOM 713 C C . LEU A 1 90 ? 11.756 -7.440 -1.636 1.00 91.50 90 LEU A C 1
ATOM 715 O O . LEU A 1 90 ? 11.275 -7.372 -0.500 1.00 91.50 90 LEU A O 1
ATOM 719 N N . PRO A 1 91 ? 12.949 -8.010 -1.878 1.00 92.19 91 PRO A N 1
ATOM 720 C CA . PRO A 1 91 ? 13.818 -8.433 -0.794 1.00 92.19 91 PRO A CA 1
ATOM 721 C C . PRO A 1 91 ? 14.293 -7.214 0.008 1.00 92.19 91 PRO A C 1
ATOM 723 O O . PRO A 1 91 ? 14.317 -6.088 -0.494 1.00 92.19 91 PRO A O 1
ATOM 726 N N . ALA A 1 92 ? 14.695 -7.440 1.262 1.00 90.69 92 ALA A N 1
ATOM 727 C CA . ALA A 1 92 ? 15.237 -6.376 2.107 1.00 90.69 92 ALA A CA 1
ATOM 728 C C . ALA A 1 92 ? 16.512 -5.762 1.508 1.00 90.69 92 ALA A C 1
ATOM 730 O O . ALA A 1 92 ? 16.718 -4.559 1.633 1.00 90.69 92 ALA A O 1
ATOM 731 N N . GLN A 1 93 ? 17.326 -6.593 0.851 1.00 89.69 93 GLN A N 1
ATOM 732 C CA . GLN A 1 93 ? 18.482 -6.195 0.058 1.00 89.69 93 GLN A CA 1
ATOM 733 C C . GLN A 1 93 ? 18.512 -7.010 -1.240 1.00 89.69 93 GLN A C 1
ATOM 735 O O . GLN A 1 93 ? 18.172 -8.194 -1.205 1.00 89.69 93 GLN A O 1
ATOM 740 N N . PRO A 1 94 ? 18.890 -6.407 -2.379 1.00 87.88 94 PRO A N 1
ATOM 741 C CA . PRO A 1 94 ? 19.126 -7.159 -3.602 1.00 87.88 94 PRO A CA 1
ATOM 742 C C . PRO A 1 94 ? 20.364 -8.051 -3.450 1.00 87.88 94 PRO A C 1
ATOM 744 O O . PRO A 1 94 ? 21.295 -7.711 -2.718 1.00 87.88 94 PRO A O 1
ATOM 747 N N . GLU A 1 95 ? 20.384 -9.170 -4.171 1.00 90.94 95 GLU A N 1
ATOM 748 C CA . GLU A 1 95 ? 21.575 -10.014 -4.261 1.00 90.94 95 GLU A CA 1
ATOM 749 C C . GLU A 1 95 ? 22.750 -9.224 -4.865 1.00 90.94 95 GLU A C 1
ATOM 751 O O . GLU A 1 95 ? 22.537 -8.424 -5.786 1.00 90.94 95 GLU A O 1
ATOM 756 N N . PRO A 1 96 ? 23.988 -9.425 -4.379 1.00 91.19 96 PRO A N 1
ATOM 757 C CA . PRO A 1 96 ? 25.162 -8.791 -4.960 1.00 91.19 96 PRO A CA 1
ATOM 758 C C . PRO A 1 96 ? 25.304 -9.130 -6.447 1.00 91.19 96 PRO A C 1
ATOM 760 O O . PRO A 1 96 ? 25.173 -10.284 -6.852 1.00 91.19 96 PRO A O 1
ATOM 763 N N . VAL A 1 97 ? 25.625 -8.123 -7.260 1.00 90.25 97 VAL A N 1
ATOM 764 C CA . VAL A 1 97 ? 25.891 -8.290 -8.694 1.00 90.25 97 VAL A CA 1
ATOM 765 C C . VAL A 1 97 ? 27.328 -7.898 -9.011 1.00 90.25 97 VAL A C 1
ATOM 767 O O . VAL A 1 97 ? 27.844 -6.918 -8.479 1.00 90.25 97 VAL A O 1
ATOM 770 N N . THR A 1 98 ? 27.984 -8.652 -9.895 1.00 94.06 98 THR A N 1
ATOM 771 C CA . THR A 1 98 ? 29.357 -8.353 -10.347 1.00 94.06 98 THR A CA 1
ATOM 772 C C . THR A 1 98 ? 29.408 -7.118 -11.248 1.00 94.06 98 THR A C 1
ATOM 774 O O . THR A 1 98 ? 30.419 -6.425 -11.298 1.00 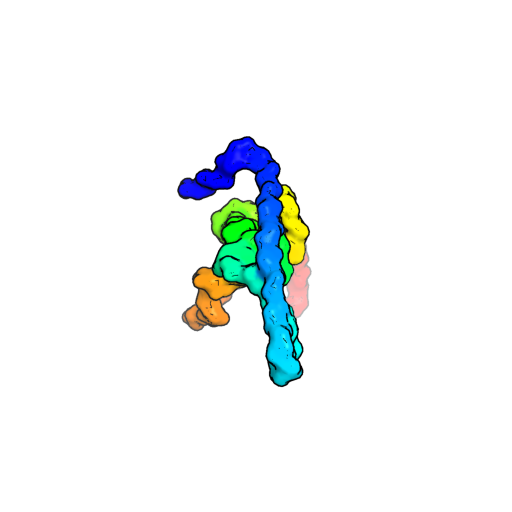94.06 98 THR A O 1
ATOM 777 N N . VAL A 1 99 ? 28.310 -6.832 -11.953 1.00 91.75 99 VAL A N 1
ATOM 778 C CA . VAL A 1 99 ? 28.163 -5.672 -12.836 1.00 91.75 99 VAL A CA 1
ATOM 779 C C . VAL A 1 99 ? 26.820 -5.011 -12.540 1.00 91.75 99 VAL A C 1
ATOM 781 O O . VAL A 1 99 ? 25.779 -5.661 -12.625 1.00 91.75 99 VAL A O 1
ATOM 784 N N . LEU A 1 100 ? 26.841 -3.719 -12.203 1.00 87.88 100 LEU A N 1
ATOM 785 C CA . LEU A 1 100 ? 25.643 -2.908 -11.999 1.00 87.88 100 LEU A CA 1
ATOM 786 C C . LEU A 1 100 ? 25.430 -2.001 -13.214 1.00 87.88 100 LEU A C 1
ATOM 788 O O . LEU A 1 100 ? 26.197 -1.070 -13.444 1.00 87.88 100 LEU A O 1
ATOM 792 N N . GLY A 1 101 ? 24.379 -2.268 -13.988 1.00 86.19 101 GLY A N 1
ATOM 793 C CA . GLY A 1 101 ? 23.933 -1.355 -15.036 1.00 86.19 101 GLY A CA 1
ATOM 794 C C . GLY A 1 101 ? 23.153 -0.187 -14.435 1.00 86.19 101 GLY A C 1
ATOM 795 O O . GLY A 1 101 ? 22.209 -0.404 -13.677 1.00 86.19 101 GLY A O 1
ATOM 796 N N . ILE A 1 102 ? 23.528 1.043 -14.781 1.00 83.25 102 ILE A N 1
ATOM 797 C CA . ILE A 1 102 ? 22.748 2.243 -14.461 1.00 83.25 102 ILE A CA 1
ATOM 798 C C . ILE A 1 102 ? 21.885 2.561 -15.680 1.00 83.25 102 ILE A C 1
ATOM 800 O O . ILE A 1 102 ? 22.409 2.928 -16.729 1.00 83.25 102 ILE A O 1
ATOM 804 N N . ASP A 1 103 ? 20.567 2.415 -15.551 1.00 81.06 103 ASP A N 1
ATOM 805 C CA . ASP A 1 103 ? 19.636 2.893 -16.574 1.00 81.06 103 ASP A CA 1
ATOM 806 C C . ASP A 1 103 ? 19.358 4.382 -16.344 1.00 81.06 103 ASP A C 1
ATOM 808 O O . ASP A 1 103 ? 18.618 4.776 -15.437 1.00 81.06 103 ASP A O 1
ATOM 812 N N . GLU A 1 104 ? 19.990 5.235 -17.148 1.00 75.25 104 GLU A N 1
ATOM 813 C CA . GLU A 1 104 ? 19.654 6.653 -17.175 1.00 75.25 104 GLU A CA 1
ATOM 814 C C . GLU A 1 104 ? 18.379 6.869 -17.989 1.00 75.25 104 GLU A C 1
ATOM 816 O O . GLU A 1 104 ? 18.390 6.923 -19.221 1.00 75.25 104 GLU A O 1
ATOM 821 N N . VAL A 1 105 ? 17.267 7.115 -17.299 1.00 67.50 105 VAL A N 1
ATOM 822 C CA . VAL A 1 105 ? 16.059 7.615 -17.960 1.00 67.50 105 VAL A CA 1
ATOM 823 C C . VAL A 1 105 ? 16.264 9.093 -18.315 1.00 67.50 105 VAL A C 1
ATOM 825 O O . VAL A 1 105 ? 15.909 9.998 -17.553 1.00 67.50 105 VAL A O 1
ATOM 828 N N . ARG A 1 106 ? 16.850 9.364 -19.486 1.00 65.00 106 ARG A N 1
ATOM 829 C CA . ARG A 1 106 ? 17.045 10.734 -19.987 1.00 65.00 106 ARG A CA 1
ATOM 830 C C . ARG A 1 106 ? 15.721 11.357 -20.420 1.00 65.00 106 ARG A C 1
ATOM 832 O O . ARG A 1 106 ? 15.023 10.856 -21.299 1.00 65.00 106 ARG A O 1
ATOM 839 N N . AR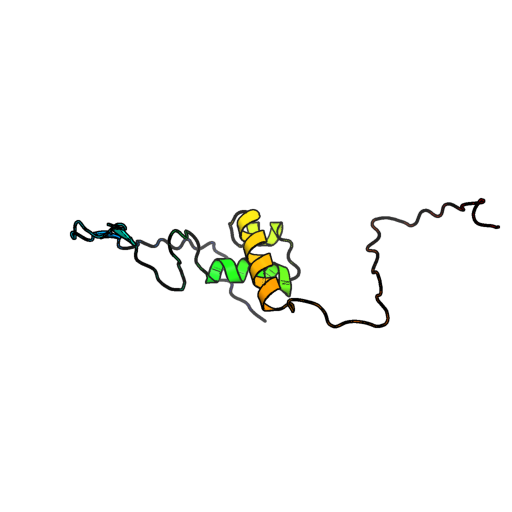G A 1 107 ? 15.390 12.512 -19.839 1.00 67.19 107 ARG A N 1
ATOM 840 C CA . ARG A 1 107 ? 14.287 13.359 -20.310 1.00 67.19 107 ARG A CA 1
ATOM 841 C C . ARG A 1 107 ? 14.813 14.384 -21.311 1.00 67.19 107 ARG A C 1
ATOM 843 O O . ARG A 1 107 ? 15.506 15.317 -20.924 1.00 67.19 107 ARG A O 1
ATOM 850 N N . GLY A 1 108 ? 14.425 14.242 -22.577 1.00 77.69 108 GLY A N 1
ATOM 851 C CA . GLY A 1 108 ? 14.723 15.208 -23.641 1.00 77.69 108 GLY A CA 1
ATOM 852 C C . GLY A 1 108 ? 15.687 14.681 -24.705 1.00 77.69 108 GLY A C 1
ATOM 853 O O . GLY A 1 108 ? 16.217 13.578 -24.598 1.00 77.69 108 GLY A O 1
ATOM 854 N N . ARG A 1 109 ? 15.881 15.468 -25.773 1.00 77.25 109 ARG A N 1
ATOM 855 C CA . ARG A 1 109 ? 16.838 15.135 -26.839 1.00 77.25 109 ARG A CA 1
ATOM 856 C C . ARG A 1 109 ? 18.275 15.288 -26.321 1.00 77.25 109 ARG A C 1
ATOM 858 O O . ARG A 1 109 ? 18.538 16.254 -25.604 1.00 77.25 109 ARG A O 1
ATOM 865 N N . PRO A 1 110 ? 19.201 14.392 -26.700 1.00 74.94 110 PRO A N 1
ATOM 866 C CA . PRO A 1 110 ? 20.599 14.512 -26.309 1.00 74.94 110 PRO A CA 1
ATOM 867 C C . PRO A 1 110 ? 21.183 15.818 -26.855 1.00 74.94 110 PRO A C 1
ATOM 869 O O . PRO A 1 110 ? 21.065 16.113 -28.045 1.00 74.94 110 PRO A O 1
ATOM 872 N N . ARG A 1 111 ? 21.802 16.606 -25.973 1.00 77.06 111 ARG A N 1
ATOM 873 C CA . ARG A 1 111 ? 22.675 17.720 -26.352 1.00 77.06 111 ARG A CA 1
ATOM 874 C C . ARG A 1 111 ? 24.089 17.281 -26.021 1.00 77.06 111 ARG A C 1
ATOM 876 O O . ARG A 1 111 ? 24.398 17.052 -24.857 1.00 77.06 111 ARG A O 1
ATOM 883 N N . TRP A 1 112 ? 24.903 17.109 -27.049 1.00 79.19 112 TRP A N 1
ATOM 884 C CA . TRP A 1 112 ? 26.312 16.792 -26.891 1.00 79.19 112 TRP A CA 1
ATOM 885 C C . TRP A 1 112 ? 27.080 18.101 -26.731 1.00 79.19 112 TRP A C 1
ATOM 887 O O . TRP A 1 112 ? 26.902 19.019 -27.532 1.00 79.19 112 TRP A O 1
ATOM 897 N N . VAL A 1 113 ? 27.893 18.188 -25.684 1.00 78.19 113 VAL A N 1
ATOM 898 C CA . VAL A 1 113 ? 28.903 19.234 -25.514 1.00 78.19 113 VAL A CA 1
ATOM 899 C C . VAL A 1 113 ? 30.232 18.502 -25.480 1.00 78.19 113 VAL A C 1
ATOM 901 O O . VAL A 1 113 ? 30.389 17.560 -24.707 1.00 78.19 113 VAL A O 1
ATOM 904 N N . LEU A 1 114 ? 31.140 18.877 -26.374 1.00 71.81 114 LEU A N 1
ATOM 905 C CA . LEU A 1 114 ? 32.498 18.358 -26.368 1.00 71.81 114 LEU A CA 1
ATOM 906 C C . LEU A 1 114 ? 33.258 19.088 -25.257 1.00 71.81 114 LEU A C 1
ATOM 908 O O . LEU A 1 114 ? 33.295 20.317 -25.254 1.00 71.81 114 LEU A O 1
ATOM 912 N N . GLU A 1 115 ? 33.818 18.348 -24.307 1.00 74.00 115 GLU A N 1
ATOM 913 C CA . GLU A 1 115 ? 34.728 18.904 -23.309 1.00 74.00 115 GLU A CA 1
ATOM 914 C C . GLU A 1 115 ? 36.162 18.738 -23.822 1.00 74.00 115 GLU A C 1
ATOM 916 O O . GLU A 1 115 ? 36.643 17.618 -23.982 1.00 74.00 115 GLU A O 1
ATOM 921 N N . GLU A 1 116 ? 36.833 19.851 -24.118 1.00 73.81 116 GLU A N 1
ATOM 922 C CA . GLU A 1 116 ? 38.184 19.861 -24.702 1.00 73.81 116 GLU A CA 1
ATOM 923 C C . GLU A 1 116 ? 39.287 19.516 -23.680 1.00 73.81 116 GLU A C 1
ATOM 925 O O . GLU A 1 116 ? 40.422 19.255 -24.067 1.00 73.81 116 GLU A O 1
ATOM 930 N N . SER A 1 117 ? 38.974 19.495 -22.378 1.00 70.69 117 SER A N 1
ATOM 931 C CA . SER A 1 117 ? 39.964 19.433 -21.292 1.00 70.69 117 SER A CA 1
ATOM 932 C C . SER A 1 117 ? 40.299 18.043 -20.745 1.00 70.69 117 SER A C 1
ATOM 934 O O . SER A 1 117 ? 41.240 17.941 -19.964 1.00 70.69 117 SER A O 1
ATOM 936 N N . THR A 1 118 ? 39.614 16.963 -21.136 1.00 58.69 118 THR A N 1
ATOM 937 C CA . THR A 1 118 ? 39.994 15.611 -20.668 1.00 58.69 118 THR A CA 1
ATOM 938 C C . THR A 1 118 ? 40.883 14.921 -21.698 1.00 58.69 118 THR A C 1
ATOM 940 O O . THR A 1 118 ? 40.493 13.967 -22.367 1.00 58.69 118 THR A O 1
ATOM 943 N N . GLY A 1 119 ? 42.086 15.463 -21.852 1.00 58.41 119 GLY A N 1
ATOM 944 C CA . GLY A 1 119 ? 43.152 14.914 -22.677 1.00 58.41 119 GLY A CA 1
ATOM 945 C C . GLY A 1 119 ? 44.502 15.215 -22.043 1.00 58.41 119 GLY A C 1
ATOM 946 O O . GLY A 1 119 ? 45.257 16.036 -22.559 1.00 58.41 119 GLY A O 1
ATOM 947 N N . THR A 1 120 ? 44.794 14.608 -20.892 1.00 42.06 120 THR A N 1
ATOM 948 C CA . THR A 1 120 ? 46.160 14.470 -20.360 1.00 42.06 120 THR A CA 1
ATOM 949 C C . THR A 1 120 ? 46.255 13.195 -19.541 1.00 42.06 120 THR A C 1
ATOM 951 O O . THR A 1 120 ? 45.304 12.932 -18.772 1.00 42.06 120 THR A O 1
#

pLDDT: mean 85.21, std 15.71, range [26.05, 98.25]

Nearest PDB structures (foldseek):
  7bhy-assembly2_C-2  TM=6.764E-01  e=8.312E-02  Bacillus subtilis subsp. subtilis str. 168
  7bhy-assembly1_A  TM=7.041E-01  e=1.225E-01  Bacillus subtilis subsp. subtilis str. 168
  2pn6-assembly1_A  TM=5.985E-01  e=4.757E-01  Sulfurisphaera tokodaii
  2efo-assembly1_A  TM=5.694E-01  e=5.414E-01  Sulfurisphaera tokodaii str. 7
  2pmh-assembly1_A  TM=5.541E-01  e=7.478E-01  Sulfurisphaera tokodaii str. 7

Foldseek 3Di:
DDDDPPPVDQDDDDDDWDKDADPDPPDPVGIDTDDDQQAHDPRPHGPVLLLVLQCCVVPVVDDLVRSCVSSVHDSVSSVVSVVVNCPVVDDPDDDDDPDDDDDDPDDDDDDDDDDPPPDD

Mean pre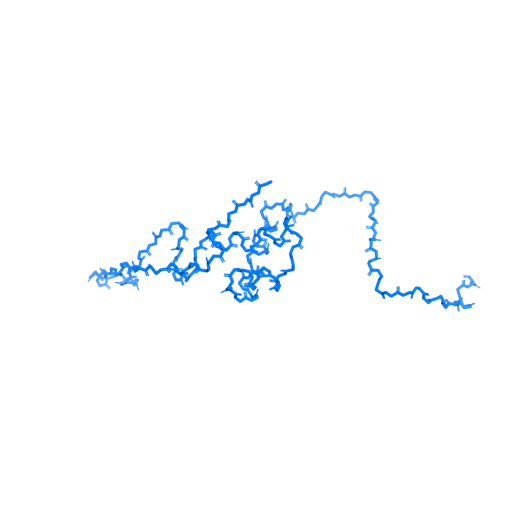dicted aligned error: 10.38 Å